Protein AF-A0A7S2NWT5-F1 (afdb_monomer)

Nearest PDB structures (foldseek):
  7alz-assembly1_B  TM=3.872E-01  e=5.218E-01  Komagataeibacter europaeus

Mean predicted aligned error: 7.12 Å

Solvent-accessible surface area (backbone atoms only — not comparable to full-atom values): 7412 Å² total; per-residue (Å²): 133,72,93,79,70,76,82,92,65,83,80,53,69,48,72,50,80,46,77,41,71,69,57,66,71,60,51,51,51,49,51,30,49,53,55,22,69,39,47,41,68,74,99,73,68,57,36,46,37,50,42,40,61,47,77,93,74,23,33,37,39,38,39,33,38,51,66,50,97,54,86,33,72,44,66,68,50,42,74,54,76,22,74,24,93,36,62,67,56,9,55,54,44,42,54,52,52,42,50,74,75,66,59,53,94,87,26,66,42,29,57,30,64,39,41,83,45,99,88,49,48,25,33,29,39,38,34,30,43,118

Radius of gyration: 15.36 Å; Cα contacts (8 Å, |Δi|>4): 244; chains: 1; bounding box: 42×35×42 Å

Structure (mmCIF, N/CA/C/O backbone):
data_AF-A0A7S2NWT5-F1
#
_entry.id   AF-A0A7S2NWT5-F1
#
loop_
_atom_site.group_PDB
_atom_site.id
_atom_site.type_symbol
_atom_site.label_atom_id
_atom_site.label_alt_id
_atom_site.label_comp_id
_atom_site.label_asym_id
_atom_site.label_entity_id
_atom_site.label_seq_id
_atom_site.pdbx_PDB_ins_code
_atom_site.Cartn_x
_atom_site.Cartn_y
_atom_site.Cartn_z
_atom_site.occupancy
_atom_site.B_iso_or_equiv
_atom_site.auth_seq_id
_atom_site.auth_comp_id
_atom_site.auth_asym_id
_atom_site.auth_atom_id
_atom_site.pdbx_PDB_model_num
ATOM 1 N N . TYR A 1 1 ? -16.766 16.444 -4.925 1.00 46.69 1 TYR A N 1
ATOM 2 C CA . TYR A 1 1 ? -16.754 16.670 -3.462 1.00 46.69 1 TYR A CA 1
ATOM 3 C C . TYR A 1 1 ? -18.190 16.591 -2.954 1.00 46.69 1 TYR A C 1
ATOM 5 O O . TYR A 1 1 ? -19.077 17.140 -3.593 1.00 46.69 1 TYR A O 1
ATOM 13 N N . SER A 1 2 ? -18.463 15.848 -1.876 1.00 38.22 2 SER A N 1
ATOM 14 C CA . SER A 1 2 ? -19.835 15.715 -1.359 1.00 38.22 2 SER A CA 1
ATOM 15 C C . SER A 1 2 ? -20.175 16.898 -0.456 1.00 38.22 2 SER A C 1
ATOM 17 O O . SER A 1 2 ? -19.633 17.013 0.639 1.00 38.22 2 SER A O 1
ATOM 19 N N . LEU A 1 3 ? -21.112 17.743 -0.887 1.00 49.69 3 LEU A N 1
ATOM 20 C CA . LEU A 1 3 ? -21.657 18.851 -0.087 1.00 49.69 3 LEU A CA 1
ATOM 21 C C . LEU A 1 3 ? -22.504 18.377 1.112 1.00 49.69 3 LEU A C 1
ATOM 23 O O . LEU A 1 3 ? -22.961 19.188 1.910 1.00 49.69 3 LEU A O 1
ATOM 27 N N . ARG A 1 4 ? -22.740 17.063 1.236 1.00 71.00 4 ARG A N 1
ATOM 28 C CA . ARG A 1 4 ? -23.598 16.462 2.269 1.00 71.00 4 ARG A CA 1
ATOM 29 C C . ARG A 1 4 ? -22.820 15.886 3.454 1.00 71.00 4 ARG A C 1
ATOM 31 O O . ARG A 1 4 ? -23.433 15.514 4.452 1.00 71.00 4 ARG A O 1
ATOM 38 N N . LEU A 1 5 ? -21.492 15.803 3.367 1.00 61.72 5 LEU A N 1
ATOM 39 C CA . LEU A 1 5 ? -20.663 15.338 4.477 1.00 61.72 5 LEU A CA 1
ATOM 40 C C . LEU A 1 5 ? -20.458 16.484 5.470 1.00 61.72 5 LEU A C 1
ATOM 42 O O . LEU A 1 5 ? -19.678 17.402 5.227 1.00 61.72 5 LEU A O 1
ATOM 46 N N . LYS A 1 6 ? -21.173 16.437 6.597 1.00 69.00 6 LYS A N 1
ATOM 47 C CA . LYS A 1 6 ? -20.981 17.392 7.693 1.00 69.00 6 LYS A CA 1
ATOM 48 C C . LYS A 1 6 ? -19.679 17.075 8.427 1.00 69.00 6 LYS A C 1
ATOM 50 O O . LYS A 1 6 ? -19.479 15.948 8.878 1.00 69.00 6 LYS A O 1
ATOM 55 N N . GLY A 1 7 ? -18.806 18.072 8.565 1.00 64.25 7 GLY A N 1
ATOM 56 C CA . GLY A 1 7 ? -17.611 17.961 9.398 1.00 64.25 7 GLY A CA 1
ATOM 57 C C . GLY A 1 7 ? -17.996 17.718 10.858 1.00 64.25 7 GLY A C 1
ATOM 58 O O . GLY A 1 7 ? -18.849 18.412 11.403 1.00 64.25 7 GLY A O 1
ATOM 59 N N . THR A 1 8 ? -17.374 16.728 11.497 1.00 70.69 8 THR A N 1
ATOM 60 C CA . THR A 1 8 ? -17.697 16.313 12.875 1.00 70.69 8 THR A CA 1
ATOM 61 C C . THR A 1 8 ? -16.709 16.861 13.913 1.00 70.69 8 THR A C 1
ATOM 63 O O . THR A 1 8 ? -16.662 16.376 15.043 1.00 70.69 8 THR A O 1
ATOM 66 N N . GLY A 1 9 ? -15.870 17.830 13.531 1.00 72.62 9 GLY A N 1
ATOM 67 C CA . GLY A 1 9 ? -14.849 18.437 14.388 1.00 72.62 9 GLY A CA 1
ATOM 68 C C . GLY A 1 9 ? -13.544 18.755 13.653 1.00 72.62 9 GLY A C 1
ATOM 69 O O . GLY A 1 9 ? -13.469 18.682 12.428 1.00 72.62 9 GLY A O 1
ATOM 70 N N . ALA A 1 10 ? -12.508 19.115 14.417 1.00 71.88 10 ALA A N 1
ATOM 71 C CA . ALA A 1 10 ? -11.187 19.451 13.885 1.00 71.88 10 ALA A CA 1
ATOM 72 C C . ALA A 1 10 ? -10.513 18.254 13.182 1.00 71.88 10 ALA A C 1
ATOM 74 O O . ALA A 1 10 ? -10.541 17.137 13.695 1.00 71.88 10 ALA A O 1
ATOM 75 N N . LEU A 1 11 ? -9.844 18.520 12.053 1.00 71.31 11 LEU A N 1
ATOM 76 C CA . LEU A 1 11 ? -9.275 17.523 11.132 1.00 71.31 11 LEU A CA 1
ATOM 77 C C . LEU A 1 11 ? -8.242 16.574 11.771 1.00 71.31 11 LEU A C 1
ATOM 79 O O . LEU A 1 11 ? -8.191 15.409 11.398 1.00 71.31 11 LEU A O 1
ATOM 83 N N . ARG A 1 12 ? -7.450 17.056 12.740 1.00 72.69 12 ARG A N 1
ATOM 84 C CA . ARG A 1 12 ? -6.479 16.286 13.551 1.00 72.69 12 ARG A CA 1
ATOM 85 C C . ARG A 1 12 ? -5.779 15.137 12.792 1.00 72.69 12 ARG A C 1
ATOM 87 O O . ARG A 1 12 ? -5.863 13.983 13.205 1.00 72.69 12 ARG A O 1
ATOM 94 N N . LEU A 1 13 ? -5.063 15.465 11.717 1.00 75.44 13 LEU A N 1
ATOM 95 C CA . LEU A 1 13 ? -4.235 14.519 10.960 1.00 75.44 13 LEU A CA 1
ATOM 96 C C . LEU A 1 13 ? -2.752 14.632 11.340 1.00 75.44 13 LEU A C 1
ATOM 98 O O . LEU A 1 13 ? -2.268 15.704 11.702 1.00 75.44 13 LEU A O 1
ATOM 102 N N . GLN A 1 14 ? -2.039 13.516 11.241 1.00 77.25 14 GLN A N 1
ATOM 103 C CA . GLN A 1 14 ? -0.580 13.408 11.260 1.00 77.25 14 GLN A CA 1
ATOM 104 C C . GLN A 1 14 ? -0.123 12.587 10.061 1.00 77.25 14 GLN A C 1
ATOM 106 O O . GLN A 1 14 ? -0.932 11.881 9.461 1.00 77.25 14 GLN A O 1
ATOM 111 N N . PHE A 1 15 ? 1.167 12.655 9.742 1.00 83.00 15 PHE A N 1
ATOM 112 C CA . PHE A 1 15 ? 1.769 11.777 8.751 1.00 83.00 15 PHE A CA 1
ATOM 113 C C . PHE A 1 15 ? 3.083 11.179 9.256 1.00 83.00 15 PHE A C 1
ATOM 115 O O . PHE A 1 15 ? 3.803 11.805 10.036 1.00 83.00 15 PHE A O 1
ATOM 122 N N . HIS A 1 16 ? 3.390 9.976 8.785 1.00 83.31 16 HIS A N 1
ATOM 123 C CA . HIS A 1 16 ? 4.733 9.409 8.772 1.00 83.31 16 HIS A CA 1
ATOM 124 C C . HIS A 1 16 ? 5.255 9.477 7.336 1.00 83.31 16 HIS A C 1
ATOM 126 O O . HIS A 1 16 ? 4.518 9.132 6.416 1.00 83.31 16 HIS A O 1
ATOM 132 N N . ALA A 1 17 ? 6.482 9.960 7.141 1.00 89.38 17 ALA A N 1
ATOM 133 C CA . ALA A 1 17 ? 7.077 10.114 5.819 1.00 89.38 17 ALA A CA 1
ATOM 134 C C . ALA A 1 17 ? 8.366 9.309 5.709 1.00 89.38 17 ALA A C 1
ATOM 136 O O . ALA A 1 17 ? 9.220 9.345 6.596 1.00 89.38 17 ALA A O 1
ATOM 137 N N . GLN A 1 18 ? 8.517 8.655 4.568 1.00 91.06 18 GLN A N 1
ATOM 138 C CA . GLN A 1 18 ? 9.730 7.989 4.139 1.00 91.06 18 GLN A CA 1
ATOM 139 C C . GLN A 1 18 ? 10.144 8.579 2.797 1.00 91.06 18 GLN A C 1
ATOM 141 O O . GLN A 1 18 ? 9.310 8.820 1.932 1.00 91.06 18 GLN A O 1
ATOM 146 N N . ASN A 1 19 ? 11.439 8.812 2.633 1.00 94.19 19 ASN A N 1
ATOM 147 C CA . ASN A 1 19 ? 12.065 9.139 1.360 1.00 94.19 19 ASN A CA 1
ATOM 148 C C . ASN A 1 19 ? 13.398 8.403 1.364 1.00 94.19 19 ASN A C 1
ATOM 150 O O . ASN A 1 19 ? 14.310 8.821 2.075 1.00 94.19 19 ASN A O 1
ATOM 154 N N . THR A 1 20 ? 13.499 7.278 0.668 1.00 94.19 20 THR A N 1
ATOM 155 C CA . THR A 1 20 ? 14.609 6.326 0.822 1.00 94.19 20 THR A CA 1
ATOM 156 C C . THR A 1 20 ? 14.864 5.566 -0.478 1.00 94.19 20 THR A C 1
ATOM 158 O O . THR A 1 20 ? 14.023 5.565 -1.367 1.00 94.19 20 THR A O 1
ATOM 161 N N . SER A 1 21 ? 16.022 4.918 -0.592 1.00 93.00 21 SER A N 1
ATOM 162 C CA . S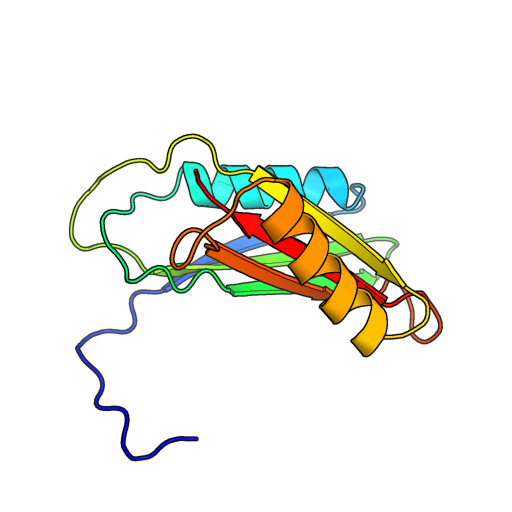ER A 1 21 ? 16.333 3.931 -1.636 1.00 93.00 21 SER A CA 1
ATOM 163 C C . SER A 1 21 ? 16.046 2.486 -1.190 1.00 93.00 21 SER A C 1
ATOM 165 O O . SER A 1 21 ? 16.489 1.538 -1.831 1.00 93.00 21 SER A O 1
ATOM 167 N N . SER A 1 22 ? 15.361 2.305 -0.056 1.00 93.88 22 SER A N 1
ATOM 168 C CA . SER A 1 22 ? 14.956 0.997 0.470 1.00 93.88 22 SER A CA 1
ATOM 169 C C . SER A 1 22 ? 13.969 0.284 -0.451 1.00 93.88 22 SER A C 1
ATOM 171 O O . SER A 1 22 ? 13.134 0.921 -1.096 1.00 93.88 22 SER A O 1
ATOM 173 N N . ALA A 1 23 ? 14.005 -1.049 -0.428 1.00 93.00 23 ALA A N 1
ATOM 174 C CA . ALA A 1 23 ? 13.020 -1.870 -1.121 1.00 93.00 23 ALA A CA 1
ATOM 175 C C . ALA A 1 23 ? 11.602 -1.607 -0.586 1.00 93.00 23 ALA A C 1
ATOM 177 O O . ALA A 1 23 ? 11.415 -1.304 0.594 1.00 93.00 23 ALA A O 1
ATOM 178 N N . TRP A 1 24 ? 10.597 -1.779 -1.442 1.00 91.56 24 TRP A N 1
ATOM 179 C CA . TRP A 1 24 ? 9.194 -1.534 -1.106 1.00 91.56 24 TRP A CA 1
ATOM 180 C C . TRP A 1 24 ? 8.703 -2.299 0.120 1.00 91.56 24 TRP A C 1
ATOM 182 O O . TRP A 1 24 ? 8.110 -1.689 1.002 1.00 91.56 24 TRP A O 1
ATOM 192 N N . ALA A 1 25 ? 9.054 -3.582 0.247 1.00 92.81 25 ALA A N 1
ATOM 193 C CA . ALA A 1 25 ? 8.731 -4.386 1.427 1.00 92.81 25 ALA A CA 1
ATOM 194 C C . ALA A 1 25 ? 9.178 -3.710 2.739 1.00 92.81 25 ALA A C 1
ATOM 196 O O . ALA A 1 25 ? 8.399 -3.605 3.679 1.00 92.81 25 ALA A O 1
ATOM 197 N N . GLN A 1 26 ? 10.390 -3.141 2.765 1.00 93.44 26 GLN A N 1
ATOM 198 C CA . GLN A 1 26 ? 10.910 -2.426 3.937 1.00 93.44 26 GLN A CA 1
ATOM 199 C C . GLN A 1 26 ? 10.147 -1.121 4.207 1.00 93.44 26 GLN A C 1
ATOM 201 O O . GLN A 1 26 ? 10.000 -0.702 5.357 1.00 93.44 26 GLN A O 1
ATOM 206 N N . GLN A 1 27 ? 9.666 -0.454 3.155 1.00 92.31 27 GLN A N 1
ATOM 207 C CA . GLN A 1 27 ? 8.821 0.728 3.308 1.00 92.31 27 GLN A CA 1
ATOM 208 C C . GLN A 1 27 ? 7.456 0.350 3.879 1.00 92.31 27 GLN A C 1
ATOM 210 O O . GLN A 1 27 ? 7.006 0.979 4.833 1.00 92.31 27 GLN A O 1
ATOM 215 N N . TYR A 1 28 ? 6.842 -0.728 3.389 1.00 91.69 28 TYR A N 1
ATOM 216 C CA . TYR A 1 28 ? 5.575 -1.217 3.924 1.00 91.69 28 TYR A CA 1
ATOM 217 C C . TYR A 1 28 ? 5.701 -1.693 5.369 1.00 91.69 28 TYR A C 1
ATOM 219 O O . TYR A 1 28 ? 4.821 -1.376 6.165 1.00 91.69 28 TYR A O 1
ATOM 227 N N . ASP A 1 29 ? 6.795 -2.364 5.740 1.00 90.94 29 ASP A N 1
ATOM 228 C CA . ASP A 1 29 ? 7.086 -2.737 7.130 1.00 90.94 29 ASP A CA 1
ATOM 229 C C . ASP A 1 29 ? 7.163 -1.503 8.036 1.00 90.94 29 ASP A C 1
ATOM 231 O O . ASP A 1 29 ? 6.573 -1.457 9.117 1.00 90.94 29 ASP A O 1
ATOM 235 N N . SER A 1 30 ? 7.856 -0.457 7.587 1.00 88.56 30 SER A N 1
ATOM 236 C CA . SE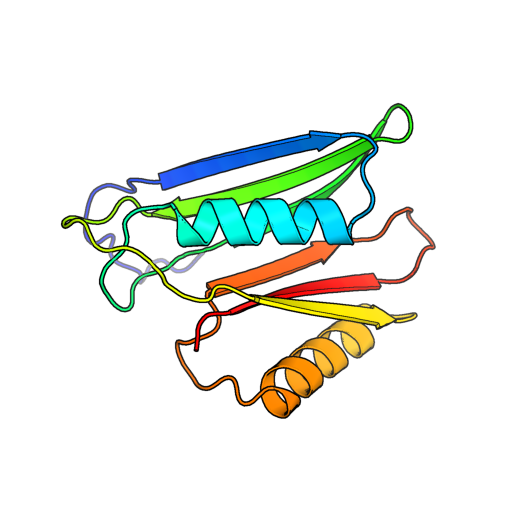R A 1 30 ? 7.959 0.795 8.338 1.00 88.56 30 SER A CA 1
ATOM 237 C C . SER A 1 30 ? 6.618 1.524 8.440 1.00 88.56 30 SER A C 1
ATOM 239 O O . SER A 1 30 ? 6.298 2.061 9.500 1.00 88.56 30 SER A O 1
ATOM 241 N N . ALA A 1 31 ? 5.814 1.534 7.373 1.00 86.19 31 ALA A N 1
ATOM 242 C CA . ALA A 1 31 ? 4.463 2.088 7.393 1.00 86.19 31 ALA A CA 1
ATOM 243 C C . ALA A 1 31 ? 3.550 1.298 8.348 1.00 86.19 31 ALA A C 1
ATOM 245 O O . ALA A 1 31 ? 2.838 1.900 9.155 1.00 86.19 31 ALA A O 1
ATOM 246 N N . ALA A 1 32 ? 3.633 -0.038 8.336 1.00 85.69 32 ALA A N 1
ATOM 247 C CA . ALA A 1 32 ? 2.931 -0.920 9.268 1.00 85.69 32 ALA A CA 1
ATOM 248 C C . ALA A 1 32 ? 3.315 -0.603 10.717 1.00 85.69 32 ALA A C 1
ATOM 250 O O . ALA A 1 32 ? 2.446 -0.428 11.571 1.00 85.69 32 ALA A O 1
ATOM 251 N N . LEU A 1 33 ? 4.615 -0.450 10.985 1.00 84.75 33 LEU A N 1
ATOM 252 C CA . LEU A 1 33 ? 5.131 -0.103 12.304 1.00 84.75 33 LEU A CA 1
ATOM 253 C C . LEU A 1 33 ? 4.673 1.290 12.754 1.00 84.75 33 LEU A C 1
ATOM 255 O O . LEU A 1 33 ? 4.313 1.473 13.918 1.00 84.75 33 LEU A O 1
ATOM 259 N N . ALA A 1 34 ? 4.674 2.272 11.849 1.00 81.56 34 ALA A N 1
ATOM 260 C CA . ALA A 1 34 ? 4.183 3.615 12.133 1.00 81.56 34 ALA A CA 1
ATOM 261 C C . ALA A 1 34 ? 2.691 3.601 12.500 1.00 81.56 34 ALA A C 1
ATOM 263 O O . ALA A 1 34 ? 2.298 4.275 13.451 1.00 81.56 34 ALA A O 1
ATOM 264 N N . MET A 1 35 ? 1.886 2.789 11.806 1.00 78.06 35 MET A N 1
ATOM 265 C CA . MET A 1 35 ? 0.470 2.591 12.125 1.00 78.06 35 MET A CA 1
ATOM 266 C C . MET A 1 35 ? 0.265 1.857 13.453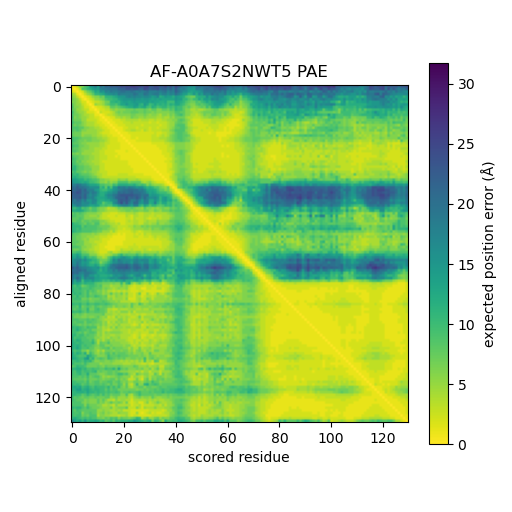 1.00 78.06 35 MET A C 1
ATOM 268 O O . MET A 1 35 ? -0.544 2.303 14.260 1.00 78.06 35 MET A O 1
ATOM 272 N N . ALA A 1 36 ? 1.026 0.793 13.722 1.00 77.25 36 ALA A N 1
ATOM 273 C CA . ALA A 1 36 ? 0.936 0.028 14.968 1.00 77.25 36 ALA A CA 1
ATOM 274 C C . ALA A 1 36 ? 1.276 0.875 16.208 1.00 77.25 36 ALA A C 1
ATOM 276 O O . ALA A 1 36 ? 0.638 0.772 17.257 1.00 77.25 36 ALA A O 1
ATOM 277 N N . ARG A 1 37 ? 2.293 1.737 16.085 1.00 72.50 37 ARG A N 1
ATOM 278 C CA . ARG A 1 37 ? 2.760 2.618 17.167 1.00 72.50 37 ARG A CA 1
ATOM 279 C C . ARG A 1 37 ? 1.911 3.862 17.353 1.00 72.50 37 ARG A C 1
ATOM 281 O O . ARG A 1 37 ? 2.048 4.539 18.374 1.00 72.50 37 ARG A O 1
ATOM 288 N N . ALA A 1 38 ? 1.095 4.216 16.371 1.00 67.44 38 ALA A N 1
ATOM 289 C CA . ALA A 1 38 ? 0.259 5.380 16.512 1.00 67.44 38 ALA A CA 1
ATOM 290 C C . ALA A 1 38 ? -0.913 5.040 17.455 1.00 67.44 38 ALA A C 1
ATOM 292 O O . ALA A 1 38 ? -1.536 3.985 17.338 1.00 67.44 38 ALA A O 1
ATOM 293 N N . PRO A 1 39 ? -1.175 5.889 18.463 1.00 58.91 39 PRO A N 1
ATOM 294 C CA . PRO A 1 39 ? -2.197 5.597 19.451 1.00 58.91 39 PRO A CA 1
ATOM 295 C C . PRO A 1 39 ? -3.545 5.644 18.731 1.00 58.91 39 PRO A C 1
ATOM 297 O O . PRO A 1 39 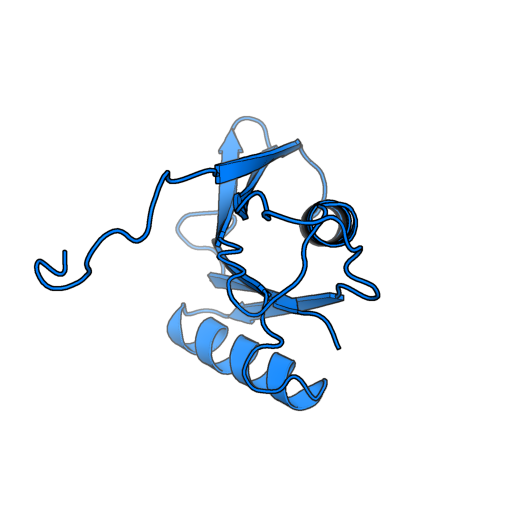? -3.854 6.688 18.176 1.00 58.91 39 PRO A O 1
ATOM 300 N N . PHE A 1 40 ? -4.352 4.582 18.721 1.00 60.09 40 PHE A N 1
ATOM 301 C CA . PHE A 1 40 ? -5.717 4.589 18.185 1.00 60.09 40 PHE A CA 1
ATOM 302 C C . PHE A 1 40 ? -6.654 3.674 18.988 1.00 60.09 40 PHE A C 1
ATOM 304 O O . PHE A 1 40 ? -6.311 2.551 19.345 1.00 60.09 40 PHE A O 1
ATOM 311 N N . LYS A 1 41 ? -7.897 4.130 19.201 1.00 47.00 41 LYS A N 1
ATOM 312 C CA . LYS A 1 41 ? -9.038 3.284 19.587 1.00 47.00 41 LYS A CA 1
ATOM 313 C C . LYS A 1 41 ? -10.264 3.699 18.768 1.00 47.00 41 LYS A C 1
ATOM 315 O O . LYS A 1 41 ? -10.623 4.877 18.766 1.00 47.00 41 LYS A O 1
ATOM 320 N N . GLY A 1 42 ? -10.927 2.739 18.121 1.00 49.50 42 GLY A N 1
ATOM 321 C CA . GLY A 1 42 ? -12.224 2.933 17.461 1.00 49.50 42 GLY A CA 1
ATOM 322 C C . GLY A 1 42 ? -12.193 3.031 15.931 1.00 49.50 42 GLY A C 1
ATOM 323 O O . GLY A 1 42 ? -11.185 3.343 15.308 1.00 49.50 42 GLY A O 1
ATOM 324 N N . SER A 1 43 ? -13.362 2.780 15.346 1.00 42.16 43 SER A N 1
ATOM 325 C CA . SER A 1 43 ? -13.697 2.535 13.933 1.00 42.16 43 SER A CA 1
ATOM 326 C C . SER A 1 43 ? -13.469 3.690 12.940 1.00 42.16 43 SER A C 1
ATOM 328 O O . SER A 1 43 ? -13.958 3.640 11.814 1.00 42.16 43 SER A O 1
ATOM 330 N N . ALA A 1 44 ? -12.739 4.740 13.319 1.00 48.22 44 ALA A N 1
ATOM 331 C CA . ALA A 1 44 ? -12.491 5.907 12.473 1.00 48.22 44 ALA A CA 1
ATOM 332 C C . ALA A 1 44 ? -11.002 6.056 12.143 1.00 48.22 44 ALA A C 1
ATOM 334 O O . ALA A 1 44 ? -10.402 7.107 12.374 1.00 48.22 44 ALA A O 1
ATOM 335 N N . ILE A 1 45 ? -10.418 5.005 11.581 1.00 56.34 45 ILE A N 1
ATOM 336 C CA . ILE A 1 45 ? -9.063 5.028 11.040 1.00 56.34 45 ILE A CA 1
ATOM 337 C C . ILE A 1 45 ? -9.209 5.488 9.597 1.00 56.34 45 ILE A C 1
ATOM 339 O O . ILE A 1 45 ? -9.696 4.757 8.745 1.00 56.34 45 ILE A O 1
ATOM 343 N N . VAL A 1 46 ? -8.866 6.744 9.327 1.00 56.25 46 VAL A N 1
ATOM 344 C CA . VAL A 1 46 ? -8.524 7.123 7.953 1.00 56.25 46 VAL A CA 1
ATOM 345 C C . VAL A 1 46 ? -7.013 7.000 7.896 1.00 56.25 46 VAL A C 1
ATOM 347 O O . VAL A 1 46 ? -6.310 7.957 8.213 1.00 56.25 46 VAL A O 1
ATOM 350 N N . GLY A 1 47 ? -6.555 5.777 7.628 1.00 65.19 47 GLY A N 1
ATOM 351 C CA . GLY A 1 47 ? -5.194 5.473 7.225 1.00 65.19 47 GLY A CA 1
ATOM 352 C C . GLY A 1 47 ? -5.148 5.616 5.712 1.00 65.19 47 GLY A C 1
ATOM 353 O O . GLY A 1 47 ? -5.645 4.763 4.990 1.00 65.19 47 GLY A O 1
ATOM 354 N N . SER A 1 48 ? -4.648 6.736 5.206 1.00 73.56 48 SER A N 1
ATOM 355 C CA . SER A 1 48 ? -4.343 6.840 3.775 1.00 73.56 48 SER A CA 1
ATOM 356 C C . SER A 1 48 ? -2.844 6.740 3.657 1.00 73.56 48 SER A C 1
ATOM 358 O O . SER A 1 48 ? -2.159 7.444 4.391 1.00 73.56 48 SER A O 1
ATOM 360 N N . ALA A 1 49 ? -2.323 5.937 2.740 1.00 76.00 49 ALA A N 1
ATOM 361 C CA . ALA A 1 49 ? -0.941 6.094 2.341 1.00 76.00 49 ALA A CA 1
ATOM 362 C C . ALA A 1 49 ? -0.863 6.342 0.853 1.00 76.00 49 ALA A C 1
ATOM 364 O O . ALA A 1 49 ? -1.761 5.976 0.099 1.00 76.00 49 ALA A O 1
ATOM 365 N N . THR A 1 50 ? 0.176 7.067 0.485 1.00 83.69 50 THR A N 1
ATOM 366 C CA . THR A 1 50 ? 0.524 7.319 -0.898 1.00 83.69 50 THR A CA 1
ATOM 367 C C . THR A 1 50 ? 2.014 7.117 -1.037 1.00 83.69 50 THR A C 1
ATOM 369 O O . THR A 1 50 ? 2.809 7.681 -0.274 1.00 83.69 50 THR A O 1
ATOM 372 N N . SER A 1 51 ? 2.369 6.299 -2.007 1.00 88.12 51 SER A N 1
ATOM 373 C CA . SER A 1 51 ? 3.735 6.010 -2.372 1.00 88.12 51 SER A CA 1
ATOM 374 C C . SER A 1 51 ? 3.989 6.429 -3.812 1.00 88.12 51 SER A C 1
ATOM 376 O O . SER A 1 51 ? 3.083 6.508 -4.638 1.00 88.12 51 SER A O 1
ATOM 378 N N . SER A 1 52 ? 5.237 6.768 -4.111 1.00 87.81 52 SER A N 1
ATOM 379 C CA . SER A 1 52 ? 5.649 7.153 -5.460 1.00 87.81 52 SER A CA 1
ATOM 380 C C . SER A 1 52 ? 7.134 6.898 -5.651 1.00 87.81 52 SER A C 1
ATOM 382 O O . SER A 1 52 ? 7.928 7.016 -4.713 1.00 87.81 52 SER A O 1
ATOM 384 N N . CYS A 1 53 ? 7.534 6.630 -6.892 1.00 86.50 53 CYS A N 1
ATOM 385 C CA . CYS A 1 53 ? 8.920 6.810 -7.297 1.00 86.50 53 CYS A CA 1
ATOM 386 C C . CYS A 1 53 ? 9.352 8.274 -7.094 1.00 86.50 53 CYS A C 1
ATOM 388 O O . CYS A 1 53 ? 8.541 9.202 -7.189 1.00 86.50 53 CYS A O 1
ATOM 390 N N . ASN A 1 54 ? 10.635 8.477 -6.810 1.00 88.88 54 ASN A N 1
ATOM 391 C CA . ASN A 1 54 ? 11.265 9.777 -6.616 1.00 88.88 54 ASN A CA 1
ATOM 392 C C . ASN A 1 54 ? 12.634 9.808 -7.326 1.00 88.88 54 ASN A C 1
ATOM 394 O O . ASN A 1 54 ? 13.134 8.797 -7.821 1.00 88.88 54 ASN A O 1
ATOM 398 N N . THR A 1 55 ? 13.256 10.979 -7.410 1.00 86.81 55 THR A N 1
ATOM 399 C CA . THR A 1 55 ? 14.553 11.147 -8.075 1.00 86.81 55 THR A CA 1
ATOM 400 C C . THR A 1 55 ? 15.700 10.486 -7.301 1.00 86.81 55 THR A C 1
ATOM 402 O O . THR A 1 55 ? 15.610 10.218 -6.101 1.00 86.81 55 THR A O 1
ATOM 405 N N . GLY A 1 56 ? 16.807 10.204 -7.999 1.00 86.88 56 GLY A N 1
ATOM 406 C CA . GLY A 1 56 ? 18.023 9.654 -7.385 1.00 86.88 56 GLY A CA 1
ATOM 407 C C . GLY A 1 56 ? 17.893 8.203 -6.911 1.00 86.88 56 GLY A C 1
ATOM 408 O O . GLY A 1 56 ? 18.515 7.838 -5.917 1.00 86.88 56 GLY A O 1
ATOM 409 N N . GLY A 1 57 ? 17.057 7.394 -7.576 1.00 87.88 57 GLY A N 1
ATOM 410 C CA . GLY A 1 57 ? 16.814 5.995 -7.197 1.00 87.88 57 GLY A CA 1
ATOM 411 C C . GLY A 1 57 ? 16.046 5.847 -5.880 1.00 87.88 57 GLY A C 1
ATOM 412 O O . GLY A 1 57 ? 16.140 4.814 -5.219 1.00 87.88 57 GLY A O 1
ATOM 413 N N . ARG A 1 58 ? 15.331 6.897 -5.465 1.00 91.88 58 ARG A N 1
ATOM 414 C CA . ARG A 1 58 ? 14.550 6.918 -4.230 1.00 91.88 58 ARG A CA 1
ATOM 415 C C . ARG A 1 58 ? 13.077 6.686 -4.527 1.00 91.88 58 ARG A C 1
ATOM 417 O O . ARG A 1 58 ? 12.602 6.846 -5.645 1.00 91.88 58 ARG A O 1
ATOM 424 N N . SER A 1 59 ? 12.334 6.386 -3.485 1.00 91.75 59 SER A N 1
ATOM 425 C CA . SER A 1 59 ? 10.880 6.410 -3.461 1.00 91.75 59 SER A CA 1
ATOM 426 C C . SER A 1 59 ? 10.412 7.049 -2.166 1.00 91.75 59 SER A C 1
ATOM 428 O O . SER A 1 59 ? 11.162 7.167 -1.189 1.00 91.75 59 SER A O 1
ATOM 430 N N . VAL A 1 60 ? 9.179 7.538 -2.197 1.00 91.06 60 VAL A N 1
ATOM 431 C CA . VAL A 1 60 ? 8.516 8.134 -1.048 1.00 91.06 60 VAL A CA 1
ATOM 432 C C . VAL A 1 60 ? 7.317 7.301 -0.646 1.00 91.06 60 VAL A C 1
ATOM 434 O O . VAL A 1 60 ? 6.643 6.745 -1.507 1.00 91.06 60 VAL A O 1
ATOM 437 N N . THR A 1 61 ? 7.045 7.268 0.654 1.00 89.75 61 THR A N 1
ATOM 438 C CA . THR A 1 61 ? 5.817 6.723 1.238 1.00 89.75 61 THR A CA 1
ATOM 439 C C . THR A 1 61 ? 5.352 7.684 2.323 1.00 89.75 61 THR A C 1
ATOM 441 O O . THR A 1 61 ? 6.105 8.001 3.245 1.00 89.75 61 THR A O 1
ATOM 444 N N . TYR A 1 62 ? 4.123 8.179 2.205 1.00 85.88 62 TYR A N 1
ATOM 445 C CA . TYR A 1 62 ? 3.473 9.021 3.206 1.00 85.88 62 TYR A CA 1
ATOM 446 C C . TYR A 1 62 ? 2.271 8.288 3.764 1.00 85.88 62 TYR A C 1
ATOM 448 O O . TYR A 1 62 ? 1.358 7.988 3.009 1.00 85.88 62 TYR A O 1
ATOM 456 N N . THR A 1 63 ? 2.228 8.070 5.074 1.00 83.19 63 THR A N 1
ATOM 457 C CA . THR A 1 63 ? 1.099 7.435 5.764 1.00 83.19 63 THR A CA 1
ATOM 458 C C . THR A 1 63 ? 0.398 8.471 6.633 1.00 83.19 63 THR A C 1
ATOM 460 O O . THR A 1 63 ? 0.944 8.908 7.644 1.00 83.19 63 THR A O 1
ATOM 463 N N . PHE A 1 64 ? -0.804 8.884 6.242 1.00 80.00 64 PHE A N 1
ATOM 464 C CA . PHE A 1 64 ? -1.674 9.816 6.953 1.00 80.00 64 PHE A CA 1
ATOM 465 C C . PHE A 1 64 ? -2.556 9.088 7.959 1.00 80.00 64 PHE A C 1
ATOM 467 O O . PHE A 1 64 ? -3.172 8.077 7.637 1.00 80.00 64 PHE A O 1
ATOM 474 N N . MET A 1 65 ? -2.656 9.638 9.165 1.00 76.00 65 MET A N 1
ATOM 475 C CA . MET A 1 65 ? -3.357 9.030 10.291 1.00 76.00 65 MET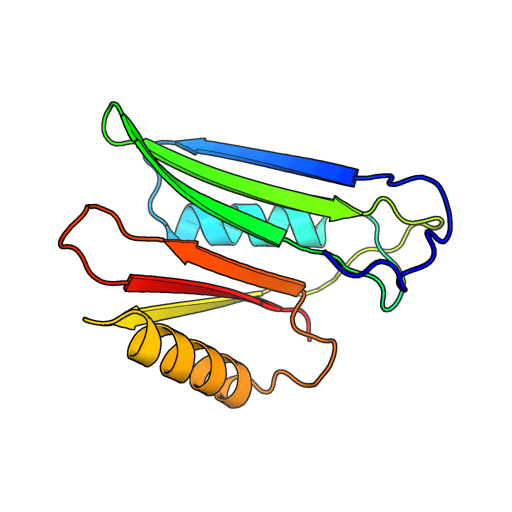 A CA 1
ATOM 476 C C . MET A 1 65 ? -4.120 10.084 11.104 1.00 76.00 65 MET A C 1
ATOM 478 O O . MET A 1 65 ? -3.654 11.213 11.267 1.00 76.00 65 MET A O 1
ATOM 482 N N . LYS A 1 66 ? -5.284 9.731 11.663 1.00 70.94 66 LYS A N 1
ATOM 483 C CA . LYS A 1 66 ? -6.075 10.617 12.543 1.00 70.94 66 LYS A CA 1
ATOM 484 C C . LYS A 1 66 ? -5.623 10.522 14.000 1.00 70.94 66 LYS A C 1
ATOM 486 O O . LYS A 1 66 ? -5.691 9.442 14.562 1.00 70.94 66 LYS A O 1
ATOM 491 N N . LYS A 1 67 ? -5.306 11.632 14.678 1.00 57.88 67 LYS A N 1
ATOM 492 C CA . LYS A 1 67 ? -5.074 11.609 16.140 1.00 57.88 67 LYS A CA 1
ATOM 493 C C . LYS A 1 67 ? -6.359 11.190 16.873 1.00 57.88 67 LYS A C 1
ATOM 495 O O . LYS A 1 67 ? -7.376 11.874 16.707 1.00 57.88 67 LYS A O 1
ATOM 500 N N . PRO A 1 68 ? -6.348 10.149 17.723 1.00 56.00 68 PRO A N 1
ATOM 501 C CA . PRO A 1 68 ? -7.531 9.772 18.486 1.00 56.00 68 PRO A CA 1
ATOM 502 C C . PRO A 1 68 ? -7.771 10.742 19.652 1.00 56.00 68 PRO A C 1
ATOM 504 O O . PRO A 1 68 ? -6.928 11.573 20.002 1.00 56.00 68 PRO A O 1
ATOM 507 N N . LYS A 1 69 ? -8.936 10.599 20.294 1.00 49.78 69 LYS A N 1
ATOM 508 C CA . LYS A 1 69 ? -9.252 11.253 21.575 1.00 49.78 69 LYS A CA 1
ATOM 509 C C . LYS A 1 69 ? -8.730 10.479 22.801 1.00 49.78 69 LYS A C 1
ATOM 511 O O . LYS A 1 69 ? -8.673 11.065 23.874 1.00 49.78 69 LYS A O 1
ATOM 516 N N . THR A 1 70 ? -8.350 9.205 22.655 1.00 50.12 70 THR A N 1
ATOM 517 C CA . THR A 1 70 ? -7.861 8.317 23.731 1.00 50.12 70 THR A CA 1
ATOM 518 C C . THR A 1 70 ? -6.715 7.423 23.242 1.00 50.12 70 THR A C 1
ATOM 520 O O . THR A 1 70 ? -6.616 7.141 22.049 1.00 50.12 70 THR A O 1
ATOM 523 N N . ILE A 1 71 ? -5.840 6.999 24.161 1.00 52.69 71 ILE A N 1
ATOM 524 C CA . ILE A 1 71 ? -4.641 6.194 23.872 1.00 52.69 71 ILE A CA 1
ATOM 525 C C . ILE A 1 71 ? -4.99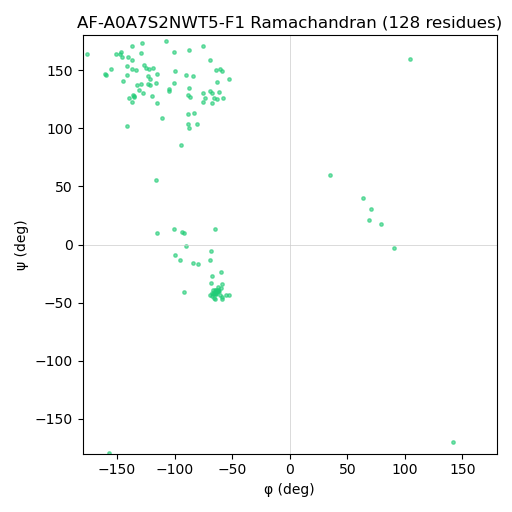2 4.697 23.912 1.00 52.69 71 ILE A C 1
ATOM 527 O O . ILE A 1 71 ? -5.578 4.222 24.881 1.00 52.69 71 ILE A O 1
ATOM 531 N N . GLY A 1 72 ? -4.618 3.969 22.862 1.00 54.34 72 GLY A N 1
ATOM 532 C CA . GLY A 1 72 ? -4.625 2.506 22.755 1.00 54.34 72 GLY A CA 1
ATOM 533 C C . GLY A 1 72 ? -3.671 2.105 21.628 1.00 54.34 72 GLY A C 1
ATOM 534 O O . GLY A 1 72 ? -3.510 2.882 20.694 1.00 54.34 72 GLY A O 1
ATOM 535 N N . LEU A 1 73 ? -2.972 0.977 21.734 1.00 58.84 73 LEU A N 1
ATOM 536 C CA . LEU A 1 73 ? -2.046 0.507 20.693 1.00 58.84 73 LEU A CA 1
ATOM 537 C C . LEU A 1 73 ? -2.790 -0.387 19.695 1.00 58.84 73 LEU A C 1
ATOM 539 O O . LEU A 1 73 ? -3.696 -1.121 20.090 1.00 58.84 73 LEU A O 1
ATOM 543 N N . MET A 1 74 ? -2.405 -0.334 18.417 1.00 63.00 74 MET A N 1
ATOM 544 C CA . MET A 1 74 ? -2.810 -1.344 17.437 1.00 63.00 74 MET A CA 1
ATOM 545 C C . MET A 1 74 ? -1.804 -2.482 17.453 1.00 63.00 74 MET A C 1
ATOM 547 O O . MET A 1 74 ? -0.656 -2.313 17.045 1.00 63.00 74 MET A O 1
ATOM 551 N N . GLU A 1 75 ? -2.237 -3.647 17.913 1.00 65.56 75 GLU A N 1
ATOM 552 C CA . GLU A 1 75 ? -1.421 -4.853 17.850 1.00 65.56 75 GLU A CA 1
ATOM 553 C C . GLU A 1 75 ? -1.576 -5.519 16.467 1.00 65.56 75 GLU A C 1
ATOM 555 O O . GLU A 1 75 ? -2.638 -5.478 15.845 1.00 65.56 75 GLU A O 1
ATOM 560 N N . ASN A 1 76 ? -0.491 -6.120 15.967 1.00 76.88 76 ASN A N 1
ATOM 561 C CA . ASN A 1 76 ? -0.476 -6.986 14.778 1.00 76.88 76 ASN A CA 1
ATOM 562 C C . ASN A 1 76 ? -0.857 -6.344 13.426 1.00 76.88 76 ASN A C 1
ATOM 564 O O . ASN A 1 76 ? -1.509 -6.994 12.605 1.00 76.88 76 ASN A O 1
ATOM 568 N N . VAL A 1 77 ? -0.418 -5.110 13.147 1.00 84.88 77 VAL A N 1
ATOM 569 C CA . VAL A 1 77 ? -0.538 -4.536 11.791 1.00 84.88 77 VAL A CA 1
ATOM 570 C C . VAL A 1 77 ? 0.334 -5.323 10.803 1.00 84.88 77 VAL A C 1
ATOM 572 O O . VAL A 1 77 ? 1.532 -5.490 11.023 1.00 84.88 77 VAL A O 1
ATOM 575 N N . LYS A 1 78 ? -0.268 -5.793 9.710 1.00 90.88 78 LYS A N 1
ATOM 576 C CA . LYS A 1 78 ? 0.360 -6.557 8.619 1.00 90.88 78 LYS A CA 1
ATOM 577 C C . LYS A 1 78 ? 0.037 -5.917 7.272 1.00 90.88 78 LYS A C 1
ATOM 579 O O . LYS A 1 78 ? -0.769 -4.988 7.213 1.00 90.88 78 LYS A O 1
ATOM 584 N N . TYR A 1 79 ? 0.647 -6.413 6.197 1.00 94.00 79 TYR A N 1
ATOM 585 C CA . TYR A 1 79 ? 0.332 -5.980 4.839 1.00 94.00 79 TYR A CA 1
ATOM 586 C C . TYR A 1 79 ? 0.324 -7.134 3.833 1.00 94.00 79 TYR A C 1
ATOM 588 O O . TYR A 1 79 ? 0.894 -8.196 4.077 1.00 94.00 79 TYR A O 1
ATOM 596 N N . VAL A 1 80 ? -0.323 -6.888 2.698 1.00 96.50 80 VAL A N 1
ATOM 597 C CA . VAL A 1 80 ? -0.205 -7.667 1.459 1.00 96.50 80 VAL A CA 1
ATOM 598 C C . VAL A 1 80 ? 0.137 -6.722 0.306 1.00 96.50 80 VAL A C 1
ATOM 600 O O . VAL A 1 80 ? -0.163 -5.528 0.376 1.00 96.50 80 VAL A O 1
ATOM 603 N N . GLU A 1 81 ? 0.772 -7.244 -0.741 1.00 97.19 81 GLU A N 1
ATOM 604 C CA . GLU A 1 81 ? 1.116 -6.505 -1.961 1.00 97.19 81 GLU A CA 1
ATOM 605 C C . GLU A 1 81 ? 0.724 -7.328 -3.192 1.00 97.19 81 GLU A C 1
ATOM 607 O O . GLU A 1 81 ? 0.996 -8.526 -3.251 1.00 97.19 81 GLU A O 1
ATOM 612 N N . SER A 1 82 ? 0.132 -6.675 -4.190 1.00 97.62 82 SER A N 1
ATOM 613 C CA . SER A 1 82 ? -0.138 -7.251 -5.508 1.00 97.62 82 SER A CA 1
ATOM 614 C C . SER A 1 82 ? 0.536 -6.435 -6.607 1.00 97.62 82 SER A C 1
ATOM 616 O O . SER A 1 82 ? 0.506 -5.201 -6.561 1.00 97.62 82 SER A O 1
ATOM 618 N N . ARG A 1 83 ? 1.060 -7.115 -7.633 1.00 97.81 83 ARG A N 1
ATOM 619 C CA . ARG A 1 83 ? 1.672 -6.499 -8.818 1.00 97.81 83 ARG A CA 1
ATOM 620 C C . ARG A 1 83 ? 1.052 -7.070 -10.083 1.00 97.81 83 ARG A C 1
ATOM 622 O O . ARG A 1 83 ? 0.996 -8.287 -10.235 1.00 97.81 83 ARG A O 1
ATOM 629 N N . ALA A 1 84 ? 0.627 -6.208 -11.001 1.00 97.06 84 ALA A N 1
ATOM 630 C CA . ALA A 1 84 ? 0.014 -6.652 -12.248 1.00 97.06 84 ALA A CA 1
ATOM 631 C C . ALA A 1 84 ? 0.304 -5.720 -13.429 1.00 97.06 84 ALA A C 1
ATOM 633 O O . ALA A 1 84 ? 0.699 -4.566 -13.262 1.00 97.06 84 ALA A O 1
ATOM 634 N N . GLY A 1 85 ? 0.069 -6.220 -14.646 1.00 95.25 85 GLY A N 1
ATOM 635 C CA . GLY A 1 85 ? 0.230 -5.438 -15.878 1.00 95.25 85 GLY A CA 1
ATOM 636 C C . GLY A 1 85 ? -0.813 -4.327 -16.045 1.00 95.25 85 GLY A C 1
ATOM 637 O O . GLY A 1 85 ? -0.636 -3.440 -16.874 1.00 95.25 85 GLY A O 1
ATOM 638 N N . SER A 1 86 ? -1.891 -4.346 -15.254 1.00 95.81 86 SER A N 1
ATOM 639 C CA . SER A 1 86 ? -2.914 -3.302 -15.247 1.00 95.81 86 SER A CA 1
ATOM 640 C C . SER A 1 86 ? -3.351 -2.932 -13.830 1.00 95.81 86 SER A C 1
ATOM 642 O O . SER A 1 86 ? -3.370 -3.769 -12.928 1.00 95.81 86 SER A O 1
ATOM 644 N N . TRP A 1 87 ? -3.775 -1.678 -13.642 1.00 94.31 87 TRP A N 1
ATOM 645 C CA . TRP A 1 87 ? -4.300 -1.191 -12.360 1.00 94.31 87 TRP A CA 1
ATOM 646 C C . TRP A 1 87 ? -5.527 -1.970 -11.882 1.00 94.31 87 TRP A C 1
ATOM 648 O O . TRP A 1 87 ? -5.666 -2.219 -10.689 1.00 94.31 87 TRP A O 1
ATOM 658 N N . ARG A 1 88 ? -6.407 -2.374 -12.809 1.00 96.06 88 ARG A N 1
ATOM 659 C CA . ARG A 1 88 ? -7.609 -3.153 -12.486 1.00 96.06 88 ARG A CA 1
ATOM 660 C C . ARG A 1 88 ? -7.246 -4.529 -11.948 1.00 96.06 88 ARG A C 1
ATOM 662 O O . ARG A 1 88 ? -7.782 -4.940 -10.931 1.00 96.06 88 ARG A O 1
ATOM 669 N N . GLU A 1 89 ? -6.325 -5.212 -12.615 1.00 97.00 89 GLU A N 1
ATOM 670 C CA . GLU A 1 89 ? -5.891 -6.541 -12.198 1.00 97.00 89 GLU A CA 1
ATOM 671 C C . GLU A 1 89 ? -5.184 -6.499 -10.838 1.00 97.00 89 GLU A C 1
ATOM 673 O O . GLU A 1 89 ? -5.489 -7.315 -9.975 1.00 97.00 89 GLU A O 1
ATOM 678 N N . ALA A 1 90 ? -4.311 -5.514 -10.601 1.00 97.06 90 ALA A N 1
ATOM 679 C CA . ALA A 1 90 ? -3.684 -5.343 -9.291 1.00 97.06 90 ALA A CA 1
ATOM 680 C C . ALA A 1 90 ? -4.735 -5.053 -8.198 1.00 97.06 90 ALA A C 1
ATOM 682 O O . ALA A 1 90 ? -4.679 -5.628 -7.114 1.00 97.06 90 ALA A O 1
ATOM 683 N N . ALA A 1 91 ? -5.754 -4.239 -8.492 1.00 94.94 91 ALA A N 1
ATOM 684 C CA . ALA A 1 91 ? -6.854 -3.987 -7.560 1.00 94.94 91 ALA A CA 1
ATOM 685 C C . ALA A 1 91 ? -7.707 -5.242 -7.273 1.00 94.94 91 ALA A C 1
ATOM 687 O O . ALA A 1 91 ? -8.106 -5.470 -6.132 1.00 94.94 91 ALA A O 1
ATOM 688 N N . ASP A 1 92 ? -7.972 -6.081 -8.275 1.00 95.38 92 ASP A N 1
ATOM 689 C CA . ASP A 1 92 ? -8.684 -7.348 -8.072 1.00 95.38 92 ASP A CA 1
ATOM 690 C C . ASP A 1 92 ? -7.841 -8.308 -7.202 1.00 95.38 92 ASP A C 1
ATOM 692 O O . ASP A 1 92 ? -8.350 -8.936 -6.268 1.00 95.38 92 ASP A O 1
ATOM 696 N N . GLN A 1 93 ? -6.527 -8.371 -7.446 1.00 98.06 93 GLN A N 1
ATOM 697 C CA . GLN A 1 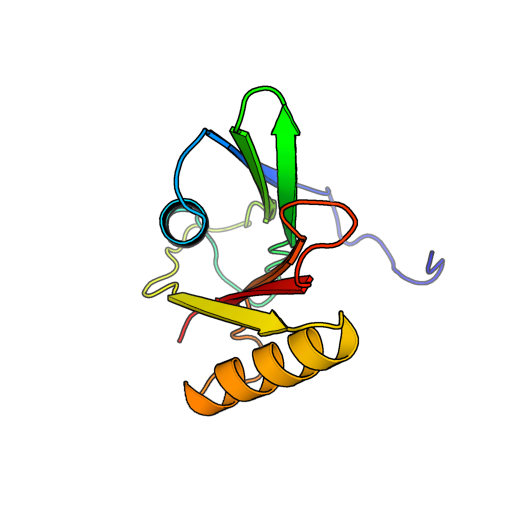93 ? -5.599 -9.212 -6.689 1.00 98.06 93 GLN A CA 1
ATOM 698 C C . GLN A 1 93 ? -5.448 -8.774 -5.227 1.00 98.06 93 GLN A C 1
ATOM 700 O O . GLN A 1 93 ? -5.474 -9.635 -4.347 1.00 98.06 93 GLN A O 1
ATOM 705 N N . ILE A 1 94 ? -5.335 -7.470 -4.930 1.00 97.44 94 ILE A N 1
ATOM 706 C CA . ILE A 1 94 ? -5.173 -7.011 -3.539 1.00 97.44 94 ILE A CA 1
ATOM 707 C C . ILE A 1 94 ? -6.390 -7.379 -2.679 1.00 97.44 94 ILE A C 1
ATOM 709 O O . ILE A 1 94 ? -6.238 -7.779 -1.525 1.00 97.44 94 ILE A O 1
ATOM 713 N N . ILE A 1 95 ? -7.600 -7.328 -3.250 1.00 94.56 95 ILE A N 1
ATOM 714 C CA . ILE A 1 95 ? -8.833 -7.756 -2.573 1.00 94.56 95 ILE A CA 1
ATOM 715 C C . ILE A 1 95 ? -8.799 -9.265 -2.304 1.00 94.56 95 ILE A C 1
ATOM 717 O O . ILE A 1 95 ? -9.098 -9.694 -1.188 1.00 94.56 95 ILE A O 1
ATOM 721 N N . ALA A 1 96 ? -8.407 -10.070 -3.297 1.00 95.69 96 ALA A N 1
ATOM 722 C CA . ALA A 1 96 ? -8.296 -11.519 -3.144 1.00 95.69 96 ALA A CA 1
ATOM 723 C C . ALA A 1 96 ? -7.257 -11.914 -2.079 1.00 95.69 96 ALA A C 1
ATOM 725 O O . ALA A 1 96 ? -7.505 -12.822 -1.287 1.00 95.69 96 ALA A O 1
ATOM 726 N N . MET A 1 97 ? -6.123 -11.209 -2.014 1.00 97.88 97 MET A N 1
ATOM 727 C CA . MET A 1 97 ? -5.088 -11.432 -1.001 1.00 97.88 97 MET A CA 1
ATOM 728 C C . MET A 1 97 ? -5.551 -11.047 0.407 1.00 97.88 97 MET A C 1
ATOM 730 O O . MET A 1 97 ? -5.303 -11.788 1.351 1.00 97.88 97 MET A O 1
ATOM 734 N N . LEU A 1 98 ? -6.265 -9.927 0.568 1.00 94.31 98 LEU A N 1
ATOM 735 C CA . LEU A 1 98 ? -6.867 -9.565 1.858 1.00 94.31 98 LEU A CA 1
ATOM 736 C C . LEU A 1 98 ? -7.874 -10.628 2.323 1.00 94.31 98 LEU A C 1
ATOM 738 O O . LEU A 1 98 ? -7.864 -11.031 3.487 1.00 94.31 98 LEU A O 1
ATOM 742 N N . ALA A 1 99 ? -8.713 -11.122 1.409 1.00 93.94 99 ALA A N 1
ATOM 743 C CA . ALA A 1 99 ? -9.663 -12.187 1.710 1.00 93.94 99 ALA A CA 1
ATOM 744 C C . ALA A 1 99 ? -8.959 -13.506 2.079 1.00 93.94 99 ALA A C 1
ATOM 746 O O . ALA A 1 99 ? -9.385 -14.178 3.019 1.00 93.94 99 ALA A O 1
ATOM 747 N N . SER A 1 100 ? -7.866 -13.865 1.394 1.00 96.69 100 SER A N 1
ATOM 748 C CA . SER A 1 100 ? -7.134 -15.116 1.645 1.00 96.69 100 SER A CA 1
ATOM 749 C C . SER A 1 100 ? -6.426 -15.144 3.002 1.00 96.69 100 SER A C 1
ATOM 751 O O . SER A 1 100 ? -6.276 -16.217 3.585 1.00 96.69 100 SER A O 1
ATOM 753 N N . VAL A 1 101 ? -6.054 -13.979 3.546 1.00 94.88 101 VAL A N 1
ATOM 754 C CA . VAL A 1 101 ? -5.500 -13.839 4.906 1.00 94.88 101 VAL A CA 1
ATOM 755 C C . VAL A 1 101 ? -6.571 -13.553 5.972 1.00 94.88 101 VAL A C 1
ATOM 757 O O . VAL A 1 101 ? -6.234 -13.262 7.120 1.00 94.88 101 VAL A O 1
ATOM 760 N N . GLY A 1 102 ? -7.857 -13.661 5.615 1.00 92.31 102 GLY A N 1
ATOM 761 C CA . GLY A 1 102 ? -8.985 -13.613 6.550 1.00 92.31 102 GLY A CA 1
ATOM 762 C C . GLY A 1 102 ? -9.405 -12.215 7.008 1.00 92.31 102 GLY A C 1
ATOM 763 O O . GLY A 1 102 ? -10.103 -12.098 8.015 1.00 92.31 102 GLY A O 1
ATOM 764 N N . VAL A 1 103 ? -9.003 -11.156 6.298 1.00 87.31 103 VAL A N 1
ATOM 765 C CA . VAL A 1 103 ? -9.385 -9.775 6.633 1.00 87.31 103 VAL A CA 1
ATOM 766 C C . VAL A 1 103 ? -10.881 -9.568 6.422 1.00 87.31 103 VAL A C 1
ATOM 768 O O . VAL A 1 103 ? -11.430 -9.852 5.358 1.00 87.31 103 VAL A O 1
ATOM 771 N N . GLN A 1 104 ? -11.541 -9.012 7.434 1.00 85.00 104 GLN A N 1
ATOM 772 C CA . GLN A 1 104 ? -12.964 -8.700 7.434 1.00 85.00 104 GLN A CA 1
ATOM 773 C C . GLN A 1 104 ? -13.214 -7.192 7.322 1.00 85.00 104 GLN A C 1
ATOM 775 O O . GLN A 1 104 ? -12.315 -6.342 7.335 1.00 85.00 104 GLN A O 1
ATOM 780 N N . ARG A 1 105 ? -14.495 -6.830 7.218 1.00 77.50 105 ARG A N 1
ATOM 781 C CA . ARG A 1 105 ? -14.926 -5.433 7.160 1.00 77.50 105 ARG A CA 1
ATOM 782 C C . ARG A 1 105 ? -14.445 -4.667 8.398 1.00 77.50 105 ARG A C 1
ATOM 784 O O . ARG A 1 105 ? -14.770 -5.028 9.521 1.00 77.50 105 ARG A O 1
ATOM 791 N N . GLY A 1 106 ? -13.752 -3.552 8.170 1.00 76.12 106 GLY A N 1
ATOM 792 C CA . GLY A 1 106 ? -13.237 -2.679 9.231 1.00 76.12 106 GLY A CA 1
ATOM 793 C C . GLY A 1 106 ? -11.823 -3.015 9.714 1.00 76.12 106 GLY A C 1
ATOM 794 O O . GLY A 1 106 ? -11.298 -2.266 10.530 1.00 76.12 106 GLY A O 1
ATOM 795 N N . GLN A 1 107 ? -11.207 -4.083 9.196 1.00 80.94 107 GLN A N 1
ATOM 796 C CA . GLN A 1 107 ? -9.831 -4.479 9.523 1.00 80.94 107 GLN A CA 1
ATOM 797 C C . GLN A 1 107 ? -8.789 -3.964 8.516 1.00 80.94 107 GLN A C 1
ATOM 799 O O . GLN A 1 107 ? -7.598 -3.973 8.815 1.00 80.94 107 GLN A O 1
ATOM 804 N N . VAL A 1 108 ? -9.217 -3.470 7.347 1.00 84.19 108 VAL A N 1
ATOM 805 C CA . VAL A 1 108 ? -8.341 -2.736 6.417 1.00 84.19 108 VAL A CA 1
ATOM 806 C C . VAL A 1 108 ? -8.099 -1.336 6.967 1.00 84.19 108 VAL A C 1
ATOM 808 O O . VAL A 1 108 ? -9.043 -0.575 7.186 1.00 84.19 108 VAL A O 1
ATOM 811 N N . LEU A 1 109 ? -6.830 -1.001 7.166 1.00 79.81 109 LEU A N 1
ATOM 812 C CA . LEU A 1 109 ? -6.395 0.289 7.689 1.00 79.81 109 LEU A CA 1
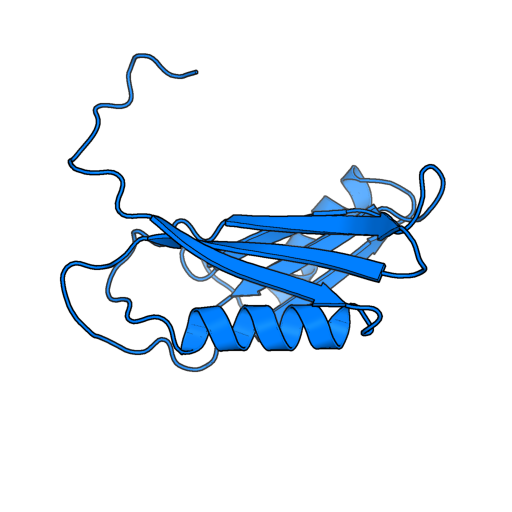ATOM 813 C C . LEU A 1 109 ? -6.120 1.278 6.560 1.00 79.81 109 LEU A C 1
ATOM 815 O O . LEU A 1 109 ? -6.460 2.453 6.688 1.00 79.81 109 LEU A O 1
ATOM 819 N N . GLN A 1 110 ? -5.490 0.796 5.483 1.00 83.94 110 GLN A N 1
ATOM 820 C CA . GLN A 1 110 ? -4.959 1.617 4.400 1.00 83.94 110 GLN A CA 1
ATOM 821 C C . GLN A 1 110 ? -4.730 0.789 3.130 1.00 83.94 110 GLN A C 1
ATOM 823 O O . GLN A 1 110 ? -4.368 -0.381 3.213 1.00 83.94 110 GLN A O 1
ATOM 828 N N . ILE A 1 111 ? -4.915 1.418 1.965 1.00 88.06 111 ILE A N 1
ATOM 829 C CA . ILE A 1 111 ? -4.516 0.899 0.651 1.00 88.06 111 ILE A CA 1
ATOM 830 C C . ILE A 1 111 ? -3.721 1.992 -0.063 1.00 88.06 111 ILE A C 1
ATOM 832 O O . ILE A 1 111 ? -4.063 3.168 0.045 1.00 88.06 111 ILE A O 1
ATOM 836 N N . ASP A 1 112 ? -2.635 1.613 -0.720 1.00 91.19 112 ASP A N 1
ATOM 837 C CA . ASP A 1 112 ? -1.791 2.470 -1.550 1.00 91.19 112 ASP A CA 1
ATOM 838 C C . ASP A 1 112 ? -1.664 1.872 -2.960 1.00 91.19 112 ASP A C 1
ATOM 840 O O . ASP A 1 112 ? -1.772 0.655 -3.128 1.00 91.19 112 ASP A O 1
ATOM 844 N N . ALA A 1 113 ? -1.455 2.736 -3.956 1.00 91.19 113 ALA A N 1
ATOM 845 C CA . ALA A 1 113 ? -1.304 2.368 -5.357 1.00 91.19 113 ALA A CA 1
ATOM 846 C C . ALA A 1 113 ? -0.195 3.205 -6.022 1.00 91.19 113 ALA A C 1
ATOM 848 O O . ALA A 1 113 ? -0.254 4.435 -5.999 1.00 91.19 113 ALA A O 1
ATOM 849 N N . HIS A 1 114 ? 0.788 2.548 -6.643 1.00 91.38 114 HIS A N 1
ATOM 850 C CA . HIS A 1 114 ? 1.916 3.188 -7.337 1.00 91.38 114 HIS A CA 1
ATOM 851 C C . HIS A 1 114 ? 2.542 2.257 -8.391 1.00 91.38 114 HIS A C 1
ATOM 853 O O . HIS A 1 114 ? 2.088 1.139 -8.615 1.00 91.38 114 HIS A O 1
ATOM 859 N N . ASN A 1 115 ? 3.583 2.733 -9.069 1.00 93.25 115 ASN A N 1
ATOM 860 C CA . ASN A 1 115 ? 4.463 1.967 -9.953 1.00 93.25 115 ASN A CA 1
ATOM 861 C C . ASN A 1 115 ? 5.893 2.543 -9.862 1.00 93.25 115 ASN A C 1
ATOM 863 O O . ASN A 1 115 ? 6.075 3.639 -9.326 1.00 93.25 115 ASN A O 1
ATOM 867 N N . ASN A 1 116 ? 6.924 1.835 -10.349 1.00 90.44 116 ASN A N 1
ATOM 868 C CA . ASN A 1 116 ? 8.305 2.372 -10.315 1.00 90.44 116 ASN A CA 1
ATOM 869 C C . ASN A 1 116 ? 8.688 3.169 -11.565 1.00 90.44 116 ASN A C 1
ATOM 871 O O . ASN A 1 116 ? 9.789 3.708 -11.641 1.00 90.44 116 ASN A O 1
ATOM 875 N N . GLY A 1 117 ? 7.779 3.273 -12.530 1.00 87.50 117 GLY A N 1
ATOM 876 C CA . GLY A 1 117 ? 7.990 4.016 -13.759 1.00 87.50 117 GLY A CA 1
ATOM 877 C C . GLY A 1 117 ? 6.734 4.029 -14.627 1.00 87.50 117 GLY A C 1
ATOM 878 O O . GLY A 1 117 ? 5.837 3.211 -14.425 1.00 87.50 117 GLY A O 1
ATOM 879 N N . PRO A 1 118 ? 6.658 4.931 -15.619 1.00 85.06 118 PRO A N 1
ATOM 880 C CA . PRO A 1 118 ? 5.443 5.180 -16.401 1.00 85.06 118 PRO A CA 1
ATOM 881 C C . PRO A 1 118 ? 4.917 3.957 -17.167 1.00 85.06 118 PRO A C 1
ATOM 883 O O . PRO A 1 118 ? 3.725 3.898 -17.454 1.00 85.06 118 PRO A O 1
ATOM 886 N N . CYS A 1 119 ? 5.783 2.983 -17.467 1.00 90.75 119 CYS A N 1
ATOM 887 C CA . CYS A 1 119 ? 5.438 1.752 -18.185 1.00 90.75 119 CYS A CA 1
ATOM 888 C C . CYS A 1 119 ? 5.608 0.484 -17.330 1.00 90.75 119 CYS A C 1
ATOM 890 O O . CYS A 1 119 ? 5.577 -0.622 -17.866 1.00 90.75 119 CYS A O 1
ATOM 892 N N . GLU A 1 120 ? 5.846 0.624 -16.024 1.00 93.75 120 GLU A N 1
ATOM 893 C CA . GLU A 1 120 ? 6.017 -0.520 -15.129 1.00 93.75 120 GLU A CA 1
ATOM 894 C C . GLU A 1 120 ? 4.686 -1.027 -14.567 1.00 93.75 120 GLU A C 1
ATOM 896 O O . GLU A 1 120 ? 3.651 -0.363 -14.662 1.00 93.75 120 GLU A O 1
ATOM 901 N N . GLN A 1 121 ? 4.732 -2.220 -13.968 1.00 96.38 121 GLN A N 1
ATOM 902 C CA . GLN A 1 121 ? 3.580 -2.860 -13.338 1.00 96.38 121 GLN A CA 1
ATOM 903 C C . GLN A 1 121 ? 2.899 -1.936 -12.322 1.00 96.38 121 GLN A C 1
ATOM 905 O O . GLN A 1 121 ? 3.561 -1.232 -11.557 1.00 96.38 121 GLN A O 1
ATOM 910 N N . ALA A 1 122 ? 1.570 -2.003 -12.287 1.00 95.88 122 ALA A N 1
ATOM 911 C CA . ALA A 1 122 ? 0.779 -1.422 -11.218 1.00 95.88 122 ALA A CA 1
ATOM 912 C C . ALA A 1 122 ? 1.006 -2.223 -9.933 1.00 95.88 122 ALA A C 1
ATOM 914 O O . ALA A 1 122 ? 0.931 -3.454 -9.944 1.00 95.88 122 ALA A O 1
ATOM 915 N N . ILE A 1 123 ? 1.258 -1.519 -8.835 1.00 96.75 123 ILE A N 1
ATOM 916 C CA . ILE A 1 123 ? 1.509 -2.076 -7.510 1.00 96.75 123 ILE A CA 1
ATOM 917 C C . ILE A 1 123 ? 0.425 -1.545 -6.582 1.00 96.75 123 ILE A C 1
ATOM 919 O O . ILE A 1 123 ? 0.213 -0.335 -6.505 1.00 96.75 123 ILE A O 1
ATOM 923 N N . PHE A 1 124 ? -0.248 -2.445 -5.872 1.00 96.50 124 PHE A N 1
ATOM 924 C CA . PHE A 1 124 ? -1.099 -2.095 -4.740 1.00 96.50 124 PHE A CA 1
ATOM 925 C C . PHE A 1 124 ? -0.524 -2.715 -3.478 1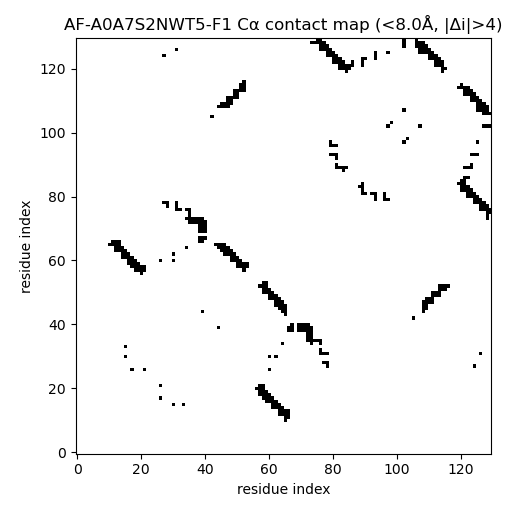.00 96.50 124 PHE A C 1
ATOM 927 O O . PHE A 1 124 ? -0.118 -3.875 -3.489 1.00 96.50 124 PHE A O 1
ATOM 934 N N . SER A 1 125 ? -0.547 -1.963 -2.384 1.00 94.94 125 SER A N 1
ATOM 935 C CA . SER A 1 125 ? -0.285 -2.486 -1.045 1.00 94.94 125 SER A CA 1
ATOM 936 C C . SER A 1 125 ? -1.471 -2.186 -0.138 1.00 94.94 125 SER A C 1
ATOM 938 O O . SER A 1 125 ? -2.130 -1.157 -0.286 1.00 94.94 125 SER A O 1
ATOM 940 N N . ALA A 1 126 ? -1.777 -3.097 0.782 1.00 91.25 126 ALA A N 1
ATOM 941 C CA . ALA A 1 126 ? -2.843 -2.904 1.752 1.00 91.25 126 ALA A CA 1
ATOM 942 C C . ALA A 1 126 ? -2.387 -3.321 3.144 1.00 91.25 126 ALA A C 1
ATOM 944 O O . ALA A 1 126 ? -1.955 -4.457 3.339 1.00 91.25 126 ALA A O 1
ATOM 945 N N . HIS A 1 127 ? -2.547 -2.422 4.112 1.00 90.19 127 HIS A N 1
ATOM 946 C CA . HIS A 1 127 ? -2.256 -2.671 5.519 1.00 90.19 127 HIS A CA 1
ATOM 947 C C . HIS A 1 127 ? -3.533 -2.967 6.292 1.00 90.19 127 HIS A C 1
ATOM 949 O O . HIS A 1 127 ? -4.564 -2.315 6.102 1.00 90.19 127 HIS A O 1
ATOM 955 N N . TYR A 1 128 ? -3.458 -3.939 7.193 1.00 86.12 128 TYR A N 1
ATOM 956 C CA . TYR A 1 128 ? -4.596 -4.446 7.951 1.00 86.12 128 TYR A CA 1
ATOM 957 C C . TYR A 1 128 ? -4.188 -4.858 9.369 1.00 86.12 128 TYR A C 1
ATOM 959 O O . TYR A 1 128 ? -3.011 -5.081 9.643 1.00 86.12 128 TYR A O 1
ATOM 967 N N . SER A 1 129 ? -5.157 -4.966 10.275 1.00 84.12 129 SER A N 1
ATOM 968 C CA . SER A 1 129 ? -4.977 -5.476 11.642 1.00 84.12 129 SER A CA 1
ATOM 969 C C . SER A 1 129 ? -6.049 -6.529 11.921 1.00 84.12 129 SER A C 1
ATOM 971 O O . SER A 1 129 ? -7.212 -6.318 11.571 1.00 84.12 129 SER A O 1
ATOM 973 N N . LEU A 1 130 ? -5.640 -7.675 12.478 1.00 78.88 130 LEU A N 1
ATOM 974 C CA . LEU A 1 130 ? -6.522 -8.797 12.823 1.00 78.88 130 LEU A CA 1
ATOM 975 C C . LEU A 1 130 ? -6.950 -8.729 14.287 1.00 78.88 130 LEU A C 1
ATOM 977 O O . LEU A 1 130 ? -6.052 -8.555 15.140 1.00 78.88 130 LEU A O 1
#

Organism: NCBI:txid1333877

Foldseek 3Di:
DDPPDDDPDDQQKDKDKDKALDDPVVVVVVLLVVQQPQFDDDLPQPFEKEKEADPPNIIMIMTMTHRDPDGDGQPDKDKDKAWAQDPVVRVVVRVVVCVVVPNDPSFWRYKYWYANDPRGIIMMMTIGGD

Secondary structure (DSSP, 8-state):
--TT----S---EEEEEEEES--HHHHHHHHHHHHHHS---SS----EEEEEE-STT-EEEEEEEEPPSS------EEEEEEEESSHHHHHHHHHHHHHHTT--TT-EEEEEEE-SSTTSPEEEEEEEE-

Sequence (130 aa):
YSLRLKGTGALRLQFHAQNTSSAWAQQYDSAALAMARAPFKGSAIVGSATSSCNTGGRSVTYTFMKKPKTIGLMENVKYVESRAGSWREAADQIIAMLASVGVQRGQVLQIDAHNNGPCEQAIFSAHYSL

pLDDT: mean 81.72, std 14.95, range [38.22, 98.06]